Protein AF-A0A497HJF5-F1 (afdb_monomer_lite)

pLDDT: mean 85.72, std 13.43, range [42.19, 98.0]

Structure (mmCIF, N/CA/C/O backbone):
data_AF-A0A497HJF5-F1
#
_entry.id   AF-A0A497HJF5-F1
#
loop_
_atom_site.group_PDB
_atom_site.id
_atom_site.type_symbol
_atom_site.label_atom_id
_atom_site.label_alt_id
_atom_site.label_comp_id
_atom_site.label_asym_id
_atom_site.label_entity_id
_atom_site.label_seq_id
_atom_site.pdbx_PDB_ins_code
_atom_site.Cartn_x
_atom_site.Cartn_y
_atom_site.Cartn_z
_atom_site.occupancy
_atom_site.B_iso_or_equiv
_atom_site.auth_seq_id
_atom_site.auth_comp_id
_atom_site.auth_asym_id
_atom_site.auth_atom_id
_atom_site.pdbx_PDB_model_num
ATOM 1 N N . MET A 1 1 ? -31.571 12.395 23.028 1.00 60.66 1 MET A N 1
ATOM 2 C CA . MET A 1 1 ? -30.530 11.344 23.125 1.00 60.66 1 MET A CA 1
ATOM 3 C C . MET A 1 1 ? -30.651 10.739 24.516 1.00 60.66 1 MET A C 1
ATOM 5 O O . MET A 1 1 ? -30.840 11.517 25.437 1.00 60.66 1 MET A O 1
ATOM 9 N N . SER A 1 2 ? -30.670 9.413 24.689 1.00 80.31 2 SER A N 1
ATOM 10 C CA . SER A 1 2 ? -30.860 8.837 26.033 1.00 80.31 2 SER A CA 1
ATOM 11 C C . SER A 1 2 ? -29.593 8.999 26.882 1.00 80.31 2 SER A C 1
ATOM 13 O O . SER A 1 2 ? -28.488 8.882 26.352 1.00 80.31 2 SER A O 1
ATOM 15 N N . GLU A 1 3 ? -29.733 9.201 28.196 1.00 83.44 3 GLU A N 1
ATOM 16 C CA . GLU A 1 3 ? -28.605 9.221 29.156 1.00 83.44 3 GLU A CA 1
ATOM 17 C C . GLU A 1 3 ? -27.701 7.988 29.018 1.00 83.44 3 GLU A C 1
ATOM 19 O O . GLU A 1 3 ? -26.475 8.063 29.112 1.00 83.44 3 GLU A O 1
ATOM 24 N N . ARG A 1 4 ? -28.311 6.835 28.718 1.00 86.06 4 ARG A N 1
ATOM 25 C CA . ARG A 1 4 ? -27.606 5.583 28.434 1.00 86.06 4 ARG A CA 1
ATOM 26 C C . ARG A 1 4 ? -26.661 5.709 27.236 1.00 86.06 4 ARG A C 1
ATOM 28 O O . ARG A 1 4 ? -25.542 5.201 27.295 1.00 86.06 4 ARG A O 1
ATOM 35 N N . ASN A 1 5 ? -27.096 6.373 26.166 1.00 88.75 5 ASN A N 1
ATOM 36 C CA . ASN A 1 5 ? -26.275 6.579 24.974 1.00 88.75 5 ASN A CA 1
ATOM 37 C C . ASN A 1 5 ? -25.147 7.577 25.251 1.00 88.75 5 ASN A C 1
ATOM 39 O O . ASN A 1 5 ? -24.021 7.344 24.826 1.00 88.75 5 ASN A O 1
ATOM 43 N N . GLU A 1 6 ? -25.410 8.635 26.017 1.00 91.88 6 GLU A N 1
ATOM 44 C CA . GLU A 1 6 ? -24.394 9.635 26.355 1.00 91.88 6 GLU A CA 1
ATOM 45 C C . GLU A 1 6 ? -23.277 9.051 27.234 1.00 91.88 6 GLU A C 1
ATOM 47 O O . GLU A 1 6 ? -22.090 9.251 26.965 1.00 91.88 6 GLU A O 1
ATOM 52 N N . LYS A 1 7 ? -23.642 8.235 28.232 1.00 92.94 7 LYS A N 1
ATOM 53 C CA . LYS A 1 7 ? -22.674 7.486 29.043 1.00 92.94 7 LYS A CA 1
ATOM 54 C C . LYS A 1 7 ? -21.838 6.543 28.179 1.00 92.94 7 LYS A C 1
ATOM 56 O O . LYS A 1 7 ? -20.623 6.459 28.357 1.00 92.94 7 LYS A O 1
ATOM 61 N N . LYS A 1 8 ? -22.469 5.869 27.211 1.00 92.81 8 LYS A N 1
ATOM 62 C CA . LYS A 1 8 ? -21.759 4.939 26.332 1.00 92.81 8 LYS A CA 1
ATOM 63 C C . LYS A 1 8 ? -20.788 5.641 25.385 1.00 92.81 8 LYS A C 1
ATOM 65 O O . LYS A 1 8 ? -19.695 5.129 25.166 1.00 92.81 8 LYS A O 1
ATOM 70 N N . ILE A 1 9 ? -21.158 6.811 24.869 1.00 92.69 9 ILE A N 1
ATOM 71 C CA . ILE A 1 9 ? -20.283 7.646 24.037 1.00 92.69 9 ILE A CA 1
ATOM 72 C C . ILE A 1 9 ? -19.042 8.070 24.830 1.00 92.69 9 ILE A C 1
ATOM 74 O O . ILE A 1 9 ? -17.931 7.887 24.342 1.00 92.69 9 ILE A O 1
ATOM 78 N N . LYS A 1 10 ? -19.208 8.545 26.072 1.00 93.38 10 LYS A N 1
ATOM 79 C CA . LYS A 1 10 ? -18.078 8.935 26.938 1.00 93.38 10 LYS A CA 1
ATOM 80 C C . LYS A 1 10 ? -17.128 7.764 27.216 1.00 93.38 10 LYS A C 1
ATOM 82 O O . LYS A 1 10 ? -15.915 7.930 27.137 1.00 93.38 10 LYS A O 1
ATOM 87 N N . GLU A 1 11 ? -17.662 6.567 27.473 1.00 95.38 11 GLU A N 1
ATOM 88 C CA . GLU A 1 11 ? -16.843 5.352 27.614 1.00 95.38 11 GLU A CA 1
ATOM 89 C C . GLU A 1 11 ? -16.061 5.013 26.337 1.00 95.38 11 GLU A C 1
ATOM 91 O O . GLU A 1 11 ? -14.906 4.598 26.417 1.00 95.38 11 GLU A O 1
ATOM 96 N N . LEU A 1 12 ? -16.685 5.149 25.163 1.00 95.19 12 LEU A N 1
ATOM 97 C CA . LEU A 1 12 ? -16.045 4.842 23.883 1.00 95.19 12 LEU A CA 1
ATOM 98 C C . LEU A 1 12 ? -14.958 5.857 23.521 1.00 95.19 12 LEU A C 1
ATOM 100 O O . LEU A 1 12 ? -13.907 5.438 23.047 1.00 95.19 12 LEU A O 1
ATOM 104 N N . ILE A 1 13 ? -15.176 7.149 23.787 1.00 92.88 13 ILE A N 1
ATOM 105 C CA . ILE A 1 13 ? -14.162 8.198 23.594 1.00 92.88 13 ILE A CA 1
ATOM 106 C C . ILE A 1 13 ? -12.928 7.886 24.436 1.00 92.88 13 ILE A C 1
ATOM 108 O O . ILE A 1 13 ? -11.829 7.817 23.898 1.00 92.88 13 ILE A O 1
ATOM 112 N N . LYS A 1 14 ? -13.116 7.579 25.723 1.00 93.19 14 LYS A N 1
ATOM 113 C CA . LYS A 1 14 ? -11.999 7.239 26.608 1.00 93.19 14 LYS A CA 1
ATOM 114 C C . LYS A 1 14 ? -11.212 6.019 26.110 1.00 93.19 14 LYS A C 1
ATOM 116 O O . LYS A 1 14 ? -9.987 6.036 26.087 1.00 93.19 14 LYS A O 1
ATOM 121 N N . LYS A 1 15 ? -11.910 4.969 25.662 1.00 92.62 15 LYS A N 1
ATOM 122 C CA . LYS A 1 15 ? -11.259 3.786 25.072 1.00 92.62 15 LYS A CA 1
ATOM 123 C C . LYS A 1 15 ? -10.486 4.118 23.797 1.00 92.62 15 LYS A C 1
ATOM 125 O O . LYS A 1 15 ? -9.449 3.510 23.546 1.00 92.62 15 LYS A O 1
ATOM 130 N N . LEU A 1 16 ? -10.999 5.039 22.983 1.00 91.94 16 LEU A N 1
ATOM 131 C CA . LEU A 1 16 ? -10.327 5.482 21.767 1.00 91.94 16 LEU A CA 1
ATOM 132 C C . LEU A 1 16 ? -9.043 6.251 22.102 1.00 91.94 16 LEU A C 1
ATOM 134 O O . LEU A 1 16 ? -8.002 5.944 21.534 1.00 91.94 16 LEU A O 1
ATOM 138 N N . GLU A 1 17 ? -9.093 7.164 23.074 1.00 90.19 17 GLU A N 1
ATOM 139 C CA . GLU A 1 17 ? -7.923 7.912 23.557 1.00 90.19 17 GLU A CA 1
ATOM 140 C C . GLU A 1 17 ? -6.832 6.977 24.111 1.00 90.19 17 GLU A C 1
ATOM 142 O O . GLU A 1 17 ? -5.650 7.130 23.794 1.00 90.19 17 GLU A O 1
ATOM 147 N N . GLU A 1 18 ? -7.220 5.962 24.890 1.00 90.62 18 GLU A N 1
ATOM 148 C CA . GLU A 1 18 ? -6.301 4.938 25.409 1.00 90.62 18 GLU A CA 1
ATOM 149 C C . GLU A 1 18 ? -5.641 4.132 24.274 1.00 90.62 18 GLU A C 1
ATOM 151 O O . GLU A 1 18 ? -4.426 3.906 24.287 1.00 90.62 18 GLU A O 1
ATOM 156 N N . LEU A 1 19 ? -6.418 3.738 23.258 1.00 89.56 19 LEU A N 1
ATOM 157 C CA . LEU A 1 19 ? -5.907 3.035 22.078 1.00 89.56 19 LEU A CA 1
ATOM 158 C C . LEU A 1 19 ? -4.948 3.904 21.260 1.00 89.56 19 LEU A C 1
ATOM 160 O O . LEU A 1 19 ? -3.889 3.425 20.853 1.00 89.56 19 LEU A O 1
ATOM 164 N N . GLU A 1 20 ? -5.279 5.175 21.038 1.00 82.31 20 GLU A N 1
ATOM 165 C CA . GLU A 1 20 ? -4.409 6.115 20.327 1.00 82.31 20 GLU A CA 1
ATOM 166 C C . GLU A 1 20 ? -3.069 6.301 21.046 1.00 82.31 20 GLU A C 1
ATOM 168 O O . GLU A 1 20 ? -2.014 6.283 20.403 1.00 82.31 20 GLU A O 1
ATOM 173 N N . GLY A 1 21 ? -3.092 6.417 22.377 1.00 82.06 21 GLY A N 1
ATOM 174 C CA . GLY A 1 21 ? -1.885 6.459 23.201 1.00 82.06 21 GLY A CA 1
ATOM 175 C C . GLY A 1 21 ? -1.030 5.199 23.040 1.00 82.06 21 GLY A C 1
ATOM 176 O O . GLY A 1 21 ? 0.173 5.296 22.783 1.00 82.06 21 GLY A O 1
ATOM 177 N N . GLY A 1 22 ? -1.653 4.019 23.102 1.00 83.06 22 GLY A N 1
ATOM 178 C CA . GLY A 1 22 ? -0.973 2.738 22.893 1.00 83.06 22 GLY A CA 1
ATOM 179 C C . GLY A 1 22 ? -0.330 2.623 21.508 1.00 83.06 22 GLY A C 1
ATOM 180 O O . GLY A 1 22 ? 0.836 2.246 21.391 1.00 83.06 22 GLY A O 1
ATOM 181 N N . VAL A 1 23 ? -1.043 3.026 20.452 1.00 82.75 23 VAL A N 1
ATOM 182 C CA . VAL A 1 23 ? -0.515 3.028 19.078 1.00 82.75 23 VAL A CA 1
ATOM 183 C C . VAL A 1 23 ? 0.687 3.964 18.941 1.00 82.75 23 VAL A C 1
ATOM 185 O O . VAL A 1 23 ? 1.660 3.606 18.275 1.00 82.75 23 VAL A O 1
ATOM 188 N N . ARG A 1 24 ? 0.667 5.143 19.580 1.00 73.69 24 ARG A N 1
ATOM 189 C CA . ARG A 1 24 ? 1.811 6.073 19.568 1.00 73.69 24 ARG A CA 1
ATOM 190 C C . ARG A 1 24 ? 3.048 5.471 20.226 1.00 73.69 24 ARG A C 1
ATOM 192 O O . ARG A 1 24 ? 4.135 5.597 19.670 1.00 73.69 24 ARG A O 1
ATOM 199 N N . LEU A 1 25 ? 2.886 4.796 21.363 1.00 77.06 25 LEU A N 1
ATOM 200 C CA . LEU A 1 25 ? 3.990 4.130 22.059 1.00 77.06 25 LEU A CA 1
ATOM 201 C C . LEU A 1 25 ? 4.600 3.012 21.211 1.00 77.06 25 LEU A C 1
ATOM 203 O O . LEU A 1 25 ? 5.815 2.970 21.037 1.00 77.06 25 LEU A O 1
ATOM 207 N N . VAL A 1 26 ? 3.758 2.160 20.620 1.00 79.81 26 VAL A N 1
ATOM 208 C CA . VAL A 1 26 ? 4.214 1.083 19.729 1.00 79.81 26 VAL A CA 1
ATOM 209 C C . VAL A 1 26 ? 4.947 1.653 18.516 1.00 79.81 26 VAL A C 1
ATOM 211 O O . VAL A 1 26 ? 6.000 1.143 18.149 1.00 79.81 26 VAL A O 1
ATOM 214 N N . ARG A 1 27 ? 4.442 2.739 17.916 1.00 71.62 27 ARG A N 1
ATOM 215 C CA . ARG A 1 27 ? 5.138 3.428 16.819 1.00 71.62 27 ARG A CA 1
ATOM 216 C C . ARG A 1 27 ? 6.499 3.959 17.246 1.00 71.62 27 ARG A C 1
ATOM 218 O O . ARG A 1 27 ? 7.457 3.747 16.519 1.00 71.62 27 ARG A O 1
ATOM 225 N N . ALA A 1 28 ? 6.592 4.617 18.400 1.00 66.12 28 ALA A N 1
ATOM 226 C CA . ALA A 1 28 ? 7.858 5.144 18.900 1.00 66.12 28 ALA A CA 1
ATOM 227 C C . ALA A 1 28 ? 8.886 4.025 19.123 1.00 66.12 28 ALA A C 1
ATOM 229 O O . ALA A 1 28 ? 10.051 4.179 18.767 1.00 66.12 28 ALA A O 1
ATOM 230 N N . GLU A 1 29 ? 8.449 2.888 19.661 1.00 74.31 29 GLU A N 1
ATOM 231 C CA . GLU A 1 29 ? 9.322 1.737 19.879 1.00 74.31 29 GLU A CA 1
ATOM 232 C C . GLU A 1 29 ? 9.748 1.083 18.558 1.00 74.31 29 GLU A C 1
ATOM 234 O O . GLU A 1 29 ? 10.931 0.817 18.353 1.00 74.31 29 GLU A O 1
ATOM 239 N N . LEU A 1 30 ? 8.820 0.929 17.609 1.00 68.81 30 LEU A N 1
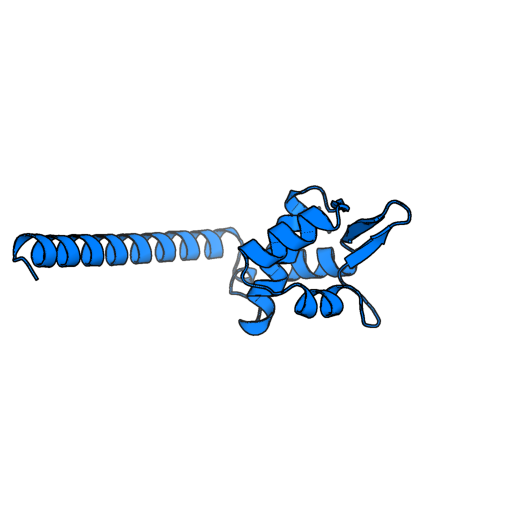ATOM 240 C CA . LEU A 1 30 ? 9.139 0.486 16.250 1.00 68.81 30 LEU A CA 1
ATOM 241 C C . LEU A 1 30 ? 10.135 1.431 15.569 1.00 68.81 30 LEU A C 1
ATOM 243 O O . LEU A 1 30 ? 11.093 0.960 14.969 1.00 68.81 30 LEU A O 1
ATOM 247 N N . SER A 1 31 ? 9.968 2.749 15.692 1.00 59.22 31 SER A N 1
ATOM 248 C CA . SER A 1 31 ? 10.898 3.731 15.122 1.00 59.22 31 SER A CA 1
ATOM 249 C C . SER A 1 31 ? 12.302 3.633 15.719 1.00 59.22 31 SER A C 1
ATOM 251 O O . SER A 1 31 ? 13.275 3.799 14.989 1.00 59.22 31 SER A O 1
ATOM 253 N N . LYS A 1 32 ? 12.433 3.329 17.016 1.00 67.50 32 LYS A N 1
ATOM 254 C CA . LYS A 1 32 ? 13.743 3.076 17.636 1.00 67.50 32 LYS A CA 1
ATOM 255 C C . LYS A 1 32 ? 14.380 1.794 17.106 1.00 67.50 32 LYS A C 1
ATOM 257 O O . LYS A 1 32 ? 15.564 1.797 16.790 1.00 67.50 32 LYS A O 1
ATOM 262 N N . LEU A 1 33 ? 13.599 0.716 16.993 1.00 67.19 33 LEU A N 1
ATOM 263 C CA . LEU A 1 33 ? 14.083 -0.591 16.533 1.00 67.19 33 LEU A CA 1
ATOM 264 C C . LEU A 1 33 ? 14.468 -0.593 15.050 1.00 67.19 33 LEU A C 1
ATOM 266 O O . LEU A 1 33 ? 15.432 -1.244 14.665 1.00 67.19 33 LEU A O 1
ATOM 270 N N . ILE A 1 34 ? 13.732 0.151 14.227 1.00 64.38 34 ILE A N 1
ATOM 271 C CA . ILE A 1 34 ? 13.979 0.286 12.784 1.00 64.38 34 ILE A CA 1
ATOM 272 C C . ILE A 1 34 ? 15.107 1.310 12.510 1.00 64.38 34 ILE A C 1
ATOM 274 O O . ILE A 1 34 ? 15.591 1.426 11.384 1.00 64.38 34 ILE A O 1
ATOM 278 N N . GLY A 1 35 ? 15.578 2.025 13.541 1.00 48.59 35 GLY A N 1
ATOM 279 C CA . GLY A 1 35 ? 16.466 3.177 13.406 1.00 4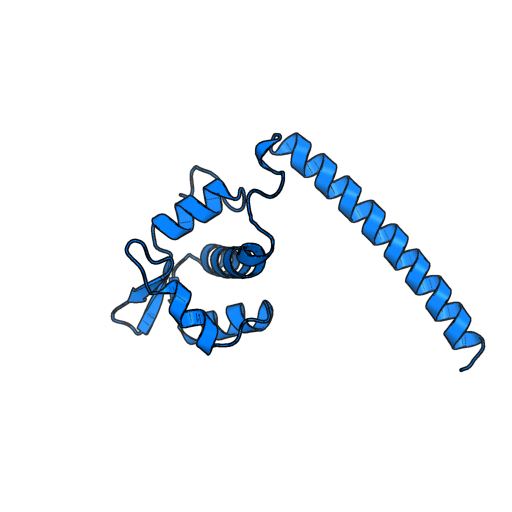8.59 35 GLY A CA 1
ATOM 280 C C . GLY A 1 35 ? 15.718 4.389 12.838 1.00 48.59 35 GLY A C 1
ATOM 281 O O . GLY A 1 35 ? 14.738 4.258 12.107 1.00 48.59 35 GLY A O 1
ATOM 282 N N . GLU A 1 36 ? 16.184 5.601 13.147 1.00 46.88 36 GLU A N 1
ATOM 283 C CA . GLU A 1 36 ? 15.535 6.894 12.836 1.00 46.88 36 GLU A CA 1
ATOM 284 C C . GLU A 1 36 ? 15.208 7.166 11.343 1.00 46.88 36 GLU A C 1
ATOM 286 O O . GLU A 1 36 ? 14.640 8.205 11.015 1.00 46.88 36 GLU A O 1
ATOM 291 N N . LYS A 1 37 ? 15.457 6.225 10.421 1.00 47.34 37 LYS A N 1
ATOM 292 C CA . LYS A 1 37 ? 14.899 6.229 9.055 1.00 47.34 37 LYS A CA 1
ATOM 293 C C . LYS A 1 37 ? 13.374 6.010 9.007 1.00 47.34 37 LYS A C 1
ATOM 295 O O . LYS A 1 37 ? 12.769 6.249 7.967 1.00 47.34 37 LYS A O 1
ATOM 300 N N . GLY A 1 38 ? 12.750 5.569 10.104 1.00 42.19 38 GLY A N 1
ATOM 301 C CA . GLY A 1 38 ? 11.309 5.287 10.191 1.00 42.19 38 GLY A CA 1
ATOM 302 C C . GLY A 1 38 ? 10.388 6.503 10.396 1.00 42.19 38 GLY A C 1
ATOM 303 O O . GLY A 1 38 ? 9.169 6.332 10.451 1.00 42.19 38 GLY A O 1
ATOM 304 N N . ALA A 1 39 ? 10.923 7.723 10.527 1.00 45.75 39 ALA A N 1
ATOM 305 C CA . ALA A 1 39 ? 10.113 8.940 10.493 1.00 45.75 39 ALA A CA 1
ATOM 306 C C . ALA A 1 39 ? 9.643 9.173 9.049 1.00 45.75 39 ALA A C 1
ATOM 308 O O . ALA A 1 39 ? 10.470 9.418 8.178 1.00 45.75 39 ALA A O 1
ATOM 309 N N . SER A 1 40 ? 8.334 9.032 8.803 1.00 51.91 40 SER A N 1
ATOM 310 C CA . SER A 1 40 ? 7.683 9.044 7.482 1.00 51.91 40 SER A CA 1
ATOM 311 C C . SER A 1 40 ? 8.396 9.910 6.433 1.00 51.91 40 SER A C 1
ATOM 313 O O . SER A 1 40 ? 8.147 11.107 6.319 1.00 51.91 40 SER A O 1
ATOM 315 N N . LEU A 1 41 ? 9.246 9.281 5.612 1.00 56.06 41 LEU A N 1
ATOM 316 C CA . LEU A 1 41 ? 9.775 9.879 4.378 1.00 56.06 41 LEU A CA 1
ATOM 317 C C . LEU A 1 41 ? 8.681 10.029 3.311 1.00 56.06 41 LEU A C 1
ATOM 319 O O . LEU A 1 41 ? 8.920 10.605 2.249 1.00 56.06 41 LEU A O 1
ATOM 323 N N . ILE A 1 42 ? 7.501 9.468 3.573 1.00 67.25 42 ILE A N 1
ATOM 324 C CA . ILE A 1 42 ? 6.334 9.575 2.717 1.00 67.25 42 ILE A CA 1
ATOM 325 C C . ILE A 1 42 ? 5.639 10.891 3.059 1.00 67.25 42 ILE A C 1
ATOM 327 O O . ILE A 1 42 ? 5.217 11.104 4.200 1.00 67.25 42 ILE A O 1
ATOM 331 N N . ARG A 1 43 ? 5.523 11.781 2.070 1.00 70.88 43 ARG A N 1
ATOM 332 C CA . ARG A 1 43 ? 4.675 12.971 2.198 1.00 70.88 43 ARG A CA 1
ATOM 333 C C . ARG A 1 43 ? 3.217 12.520 2.343 1.00 70.88 43 ARG A C 1
ATOM 335 O O . ARG A 1 43 ? 2.836 11.502 1.773 1.00 70.88 43 ARG A O 1
ATOM 342 N N . GLU A 1 44 ? 2.385 13.256 3.077 1.00 67.38 44 GLU A N 1
ATOM 343 C CA . GLU A 1 44 ? 0.983 12.852 3.303 1.00 67.38 44 GLU A CA 1
ATOM 344 C C . GLU A 1 44 ? 0.209 12.596 1.996 1.00 67.38 44 GLU A C 1
ATOM 346 O O . GLU A 1 44 ? -0.576 11.651 1.916 1.00 67.38 44 GLU A O 1
ATOM 351 N N . ASP A 1 45 ? 0.493 13.367 0.942 1.00 69.31 45 ASP A N 1
ATOM 352 C CA . ASP A 1 45 ? -0.089 13.196 -0.395 1.00 69.31 45 ASP A CA 1
ATOM 353 C C . ASP A 1 45 ? 0.409 11.938 -1.133 1.00 69.31 45 ASP A C 1
ATOM 355 O O . ASP A 1 45 ? -0.237 11.463 -2.067 1.00 69.31 45 ASP A O 1
ATOM 359 N N . GLU A 1 46 ? 1.520 11.345 -0.696 1.00 79.56 46 GLU A N 1
ATOM 360 C CA . GLU A 1 46 ? 2.075 10.096 -1.226 1.00 79.56 46 GLU A CA 1
ATOM 361 C C . GLU A 1 46 ? 1.675 8.863 -0.400 1.00 79.56 46 GLU A C 1
ATOM 363 O O . GLU A 1 46 ? 1.806 7.734 -0.884 1.00 79.56 46 GLU A O 1
ATOM 368 N N . GLN A 1 47 ? 1.130 9.046 0.809 1.00 85.69 47 GLN A N 1
ATOM 369 C CA . GLN A 1 47 ? 0.816 7.954 1.738 1.00 85.69 47 GLN A CA 1
ATOM 370 C C . GLN A 1 47 ? -0.189 6.960 1.154 1.00 85.69 47 GLN A C 1
ATOM 372 O O . GLN A 1 47 ? 0.004 5.745 1.238 1.00 85.69 47 GLN A O 1
ATOM 377 N N . GLN A 1 48 ? -1.245 7.465 0.513 1.00 89.19 48 GLN A N 1
ATOM 378 C CA . GLN A 1 48 ? -2.250 6.623 -0.137 1.00 89.19 48 GLN A CA 1
ATOM 379 C C . GLN A 1 48 ? -1.618 5.752 -1.234 1.00 89.19 48 GLN A C 1
ATOM 381 O O . GLN A 1 48 ? -1.896 4.556 -1.335 1.00 89.19 48 GLN A O 1
ATOM 386 N N . ARG A 1 49 ? -0.720 6.340 -2.035 1.00 92.00 49 ARG A N 1
ATOM 387 C CA . ARG A 1 49 ? -0.016 5.657 -3.126 1.00 92.00 49 ARG A CA 1
ATOM 388 C C . ARG A 1 49 ? 0.935 4.590 -2.591 1.00 92.00 49 ARG A C 1
ATOM 390 O O . ARG A 1 49 ? 0.950 3.477 -3.113 1.00 92.00 49 ARG A O 1
ATOM 397 N N . ALA A 1 50 ? 1.688 4.915 -1.544 1.00 92.31 50 ALA A N 1
ATOM 398 C CA . ALA A 1 50 ? 2.610 3.997 -0.889 1.00 92.31 50 ALA A CA 1
ATOM 399 C C . ALA A 1 50 ? 1.881 2.774 -0.310 1.00 92.31 50 ALA A C 1
ATOM 401 O O . ALA A 1 50 ? 2.296 1.641 -0.553 1.00 92.31 50 ALA A O 1
ATOM 402 N N . ASN A 1 51 ? 0.739 2.984 0.353 1.00 93.38 51 ASN A N 1
ATOM 403 C CA . ASN A 1 51 ? -0.077 1.902 0.909 1.00 93.38 51 ASN A CA 1
ATOM 404 C C . ASN A 1 51 ? -0.624 0.957 -0.175 1.00 93.38 51 ASN A C 1
ATOM 406 O O . ASN A 1 51 ? -0.630 -0.261 0.014 1.00 93.38 51 ASN A O 1
ATOM 410 N N . ILE A 1 52 ? -1.049 1.503 -1.321 1.00 95.81 52 ILE A N 1
ATOM 411 C CA . ILE A 1 52 ? -1.486 0.702 -2.473 1.00 95.81 52 ILE A CA 1
ATOM 412 C C . ILE A 1 52 ? -0.327 -0.157 -2.986 1.00 95.81 52 ILE A C 1
ATOM 414 O O . ILE A 1 52 ? -0.484 -1.367 -3.113 1.00 95.81 52 ILE A O 1
ATOM 418 N N . LEU A 1 53 ? 0.843 0.440 -3.242 1.00 96.62 53 LEU A N 1
ATOM 419 C CA . LEU A 1 53 ? 2.017 -0.291 -3.736 1.00 96.62 53 LEU A CA 1
ATOM 420 C C . LEU A 1 53 ? 2.465 -1.387 -2.759 1.00 96.62 53 LEU A C 1
ATOM 422 O O . LEU A 1 53 ? 2.809 -2.486 -3.189 1.00 96.62 53 LEU A O 1
ATOM 426 N N . PHE A 1 54 ? 2.401 -1.119 -1.455 1.00 95.56 54 PHE A N 1
ATOM 427 C CA . PHE A 1 54 ? 2.745 -2.094 -0.424 1.00 95.56 54 PHE A CA 1
ATOM 428 C C . PHE A 1 54 ? 1.772 -3.281 -0.380 1.00 95.56 54 PHE A C 1
ATOM 430 O O . PHE A 1 54 ? 2.198 -4.428 -0.254 1.00 95.56 54 PHE A O 1
ATOM 437 N N . ASP A 1 55 ? 0.466 -3.042 -0.532 1.00 96.38 55 ASP A N 1
ATOM 438 C CA . ASP A 1 55 ? -0.517 -4.127 -0.624 1.00 96.38 55 ASP A CA 1
ATOM 439 C C . ASP A 1 55 ? -0.308 -4.985 -1.890 1.00 96.38 55 ASP A C 1
ATOM 441 O O . ASP A 1 55 ? -0.474 -6.202 -1.822 1.00 96.38 55 ASP A O 1
ATOM 445 N N . ILE A 1 56 ? 0.126 -4.39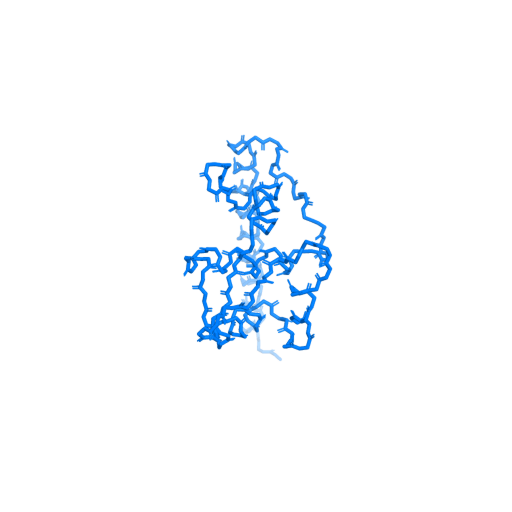1 -3.010 1.00 97.50 56 ILE A N 1
ATOM 446 C CA . ILE A 1 56 ? 0.503 -5.136 -4.227 1.00 97.50 56 ILE A CA 1
ATOM 447 C C . ILE A 1 56 ? 1.764 -5.977 -3.982 1.00 97.50 56 ILE A C 1
ATOM 449 O O . ILE A 1 56 ? 1.816 -7.137 -4.389 1.00 97.50 56 ILE A O 1
ATOM 453 N N . TRP A 1 57 ? 2.768 -5.424 -3.295 1.00 96.75 57 TRP A N 1
ATOM 454 C CA . TRP A 1 57 ? 3.991 -6.155 -2.955 1.00 96.75 57 TRP A CA 1
ATOM 455 C C . TRP A 1 57 ? 3.681 -7.384 -2.092 1.00 96.75 57 TRP A C 1
ATOM 457 O O . TRP A 1 57 ? 4.076 -8.493 -2.449 1.00 96.75 57 TRP A O 1
ATOM 467 N N . LYS A 1 58 ? 2.866 -7.222 -1.037 1.00 93.12 58 LYS A N 1
ATOM 468 C CA . LYS A 1 58 ? 2.407 -8.334 -0.180 1.00 93.12 58 LYS A CA 1
ATOM 469 C C . LYS A 1 58 ? 1.626 -9.406 -0.942 1.00 93.12 58 LYS A C 1
ATOM 471 O O . LYS A 1 58 ? 1.627 -10.559 -0.527 1.00 93.12 58 LYS A O 1
ATOM 476 N N . ALA A 1 59 ? 0.962 -9.038 -2.036 1.00 95.75 59 ALA A N 1
ATOM 477 C CA . ALA A 1 59 ? 0.245 -9.966 -2.906 1.00 95.75 59 ALA A CA 1
ATOM 478 C C . ALA A 1 59 ? 1.161 -10.705 -3.907 1.00 95.75 59 ALA A C 1
ATOM 480 O O . ALA A 1 59 ? 0.661 -11.402 -4.785 1.00 95.75 59 ALA A O 1
ATOM 481 N N . GLY A 1 60 ? 2.487 -10.565 -3.794 1.00 95.25 60 GLY A N 1
ATOM 482 C CA . GLY A 1 60 ? 3.457 -11.220 -4.674 1.00 95.25 60 GLY A CA 1
ATOM 483 C C . GLY A 1 60 ? 3.935 -10.348 -5.834 1.00 95.25 60 GLY A C 1
ATOM 484 O O . GLY A 1 60 ? 4.481 -10.866 -6.802 1.00 95.25 60 GLY A O 1
ATOM 485 N N . SER A 1 61 ? 3.738 -9.026 -5.761 1.00 96.38 61 SER A N 1
ATOM 486 C CA . SER A 1 61 ? 4.179 -8.025 -6.751 1.00 96.38 61 SER A CA 1
ATOM 487 C C . SER A 1 61 ? 3.547 -8.111 -8.143 1.00 96.38 61 SER A C 1
ATOM 489 O O . SER A 1 61 ? 3.724 -7.186 -8.937 1.00 96.38 61 SER A O 1
ATOM 491 N N . VAL A 1 62 ? 2.785 -9.164 -8.438 1.00 97.69 62 VAL A N 1
ATOM 492 C CA . VAL A 1 62 ? 2.042 -9.350 -9.685 1.00 97.69 62 VAL A CA 1
ATOM 493 C C . VAL A 1 62 ? 0.602 -9.697 -9.346 1.00 97.69 62 VAL A C 1
ATOM 495 O O . VAL A 1 62 ? 0.334 -10.699 -8.693 1.00 97.69 62 VAL A O 1
ATOM 498 N N . ILE A 1 63 ? -0.329 -8.875 -9.816 1.00 97.81 63 ILE A N 1
ATOM 499 C CA . ILE A 1 63 ? -1.755 -9.012 -9.526 1.00 97.81 63 ILE A CA 1
ATOM 500 C C . ILE A 1 63 ? -2.587 -8.819 -10.787 1.00 97.81 63 ILE A C 1
ATOM 502 O O . ILE A 1 63 ? -2.150 -8.238 -11.778 1.00 97.81 63 ILE A O 1
ATOM 506 N N . THR A 1 64 ? -3.829 -9.271 -10.760 1.00 97.25 64 THR A N 1
ATOM 507 C CA . THR A 1 64 ? -4.805 -8.948 -11.798 1.00 97.25 64 THR A CA 1
ATOM 508 C C . THR A 1 64 ? -5.242 -7.487 -11.709 1.00 97.25 64 THR A C 1
ATOM 510 O O . THR A 1 64 ? -5.223 -6.851 -10.652 1.00 97.25 64 THR A O 1
ATOM 513 N N . GLN A 1 65 ? -5.747 -6.950 -12.818 1.00 95.06 65 GLN A N 1
ATOM 514 C CA . GLN A 1 65 ? -6.305 -5.600 -12.824 1.00 95.06 65 GLN A CA 1
ATOM 515 C C . GLN A 1 65 ? -7.534 -5.452 -11.904 1.00 95.06 65 GLN A C 1
ATOM 517 O O . GLN A 1 65 ? -7.754 -4.394 -11.315 1.00 95.06 65 GLN A O 1
ATOM 522 N N . ARG A 1 66 ? -8.305 -6.529 -11.707 1.00 95.50 66 ARG A N 1
ATOM 523 C CA . ARG A 1 66 ? -9.426 -6.553 -10.755 1.00 95.50 66 ARG A CA 1
ATOM 524 C C . ARG A 1 66 ? -8.950 -6.422 -9.307 1.00 95.50 66 ARG A C 1
ATOM 526 O O . ARG A 1 66 ? -9.605 -5.748 -8.515 1.00 95.50 66 ARG A O 1
ATOM 533 N N . GLU A 1 67 ? -7.844 -7.066 -8.950 1.00 97.50 67 GLU A N 1
ATOM 534 C CA . GLU A 1 67 ? -7.239 -6.936 -7.620 1.00 97.50 67 GLU A CA 1
ATOM 535 C C . GLU A 1 67 ? -6.693 -5.531 -7.394 1.00 97.50 67 GLU A C 1
ATOM 537 O O . GLU A 1 67 ? -6.916 -4.972 -6.323 1.00 97.50 67 GLU A O 1
ATOM 542 N N . LEU A 1 68 ? -6.093 -4.917 -8.420 1.00 97.00 68 LEU A N 1
ATOM 543 C CA . LEU A 1 68 ? -5.630 -3.533 -8.338 1.00 97.00 68 LEU A CA 1
ATOM 544 C C . LEU A 1 68 ? -6.780 -2.586 -7.970 1.00 97.00 68 LEU A C 1
ATOM 546 O O . LEU A 1 68 ? -6.630 -1.766 -7.070 1.00 97.00 68 LEU A O 1
ATOM 550 N N . TYR A 1 69 ? -7.946 -2.734 -8.604 1.00 96.31 69 TYR A N 1
ATOM 551 C CA . TYR A 1 69 ? -9.128 -1.921 -8.289 1.00 96.31 69 TYR A CA 1
ATOM 552 C C . TYR A 1 69 ? -9.645 -2.144 -6.867 1.00 96.31 69 TYR A C 1
ATOM 554 O O . TYR A 1 69 ? -10.014 -1.188 -6.186 1.00 96.31 69 TYR A O 1
ATOM 562 N N . LYS A 1 70 ? -9.630 -3.391 -6.382 1.00 96.81 70 LYS A N 1
ATOM 563 C CA . LYS A 1 70 ? -10.005 -3.697 -4.993 1.00 96.81 70 LYS A CA 1
ATOM 564 C C . LYS A 1 70 ? -9.045 -3.048 -3.994 1.00 96.81 70 LYS A C 1
ATOM 566 O O . LYS A 1 70 ? -9.501 -2.451 -3.022 1.00 96.81 70 LYS A O 1
ATOM 571 N N . ILE A 1 71 ? -7.737 -3.140 -4.241 1.00 96.88 71 ILE A N 1
ATOM 572 C CA . ILE A 1 71 ? -6.710 -2.522 -3.392 1.00 96.88 71 ILE A CA 1
ATOM 573 C C . ILE A 1 71 ? -6.855 -0.997 -3.414 1.00 96.88 71 ILE A C 1
ATOM 575 O O . ILE A 1 71 ? -6.863 -0.371 -2.359 1.00 96.88 71 ILE A O 1
ATOM 579 N N . ALA A 1 72 ? -7.034 -0.393 -4.590 1.00 95.06 72 ALA A N 1
ATOM 580 C CA . ALA A 1 72 ? -7.225 1.049 -4.727 1.00 95.06 72 ALA A CA 1
ATOM 581 C C . ALA A 1 72 ? -8.441 1.544 -3.929 1.00 95.06 72 ALA A C 1
ATOM 583 O O . ALA A 1 72 ? -8.325 2.469 -3.124 1.00 95.06 72 ALA A O 1
ATOM 584 N N . SER A 1 73 ? -9.582 0.866 -4.083 1.00 94.94 73 SER A N 1
ATOM 585 C CA . SER A 1 73 ? -10.822 1.196 -3.378 1.00 94.94 73 SER A CA 1
ATOM 586 C C . SER A 1 73 ? -10.690 1.057 -1.859 1.00 94.94 73 S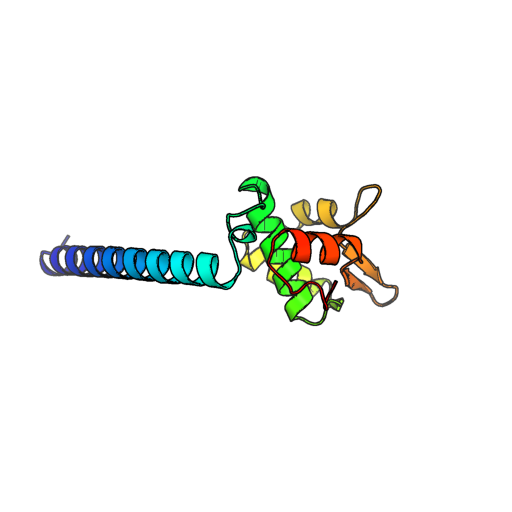ER A C 1
ATOM 588 O O . SER A 1 73 ? -11.162 1.931 -1.134 1.00 94.94 73 SER A O 1
ATOM 590 N N . LYS A 1 74 ? -9.986 0.025 -1.369 1.00 93.88 74 LYS A N 1
ATOM 591 C CA . LYS A 1 74 ? -9.681 -0.155 0.062 1.00 93.88 74 LYS A CA 1
ATOM 592 C C . LYS A 1 74 ? -8.961 1.060 0.663 1.00 93.88 74 LYS A C 1
ATOM 594 O O . LYS A 1 74 ? -9.186 1.376 1.826 1.00 93.88 74 LYS A O 1
ATOM 599 N N . HIS A 1 75 ? -8.124 1.739 -0.122 1.00 90.56 75 HIS A N 1
ATOM 600 C CA . HIS A 1 75 ? -7.388 2.937 0.298 1.00 90.56 75 HIS A CA 1
ATOM 601 C C . HIS A 1 75 ? -8.077 4.248 -0.110 1.00 90.56 75 HIS A C 1
ATOM 603 O O . HIS A 1 75 ? -7.473 5.311 0.004 1.00 90.56 75 HIS A O 1
ATOM 609 N N . GLY A 1 76 ? -9.328 4.205 -0.582 1.00 90.56 76 GLY A N 1
ATOM 610 C CA . GLY A 1 76 ? -10.106 5.394 -0.948 1.00 90.56 76 GLY A CA 1
ATOM 611 C C . GLY A 1 76 ? -9.703 6.043 -2.277 1.00 90.56 76 GLY A C 1
ATOM 612 O O . GLY A 1 76 ? -10.009 7.212 -2.499 1.00 90.56 76 GLY A O 1
ATOM 613 N N . MET A 1 77 ? -8.998 5.321 -3.154 1.00 92.31 77 MET A N 1
ATOM 614 C CA . MET A 1 77 ? -8.605 5.817 -4.474 1.00 92.31 77 MET A CA 1
ATOM 615 C C . MET A 1 77 ? -9.603 5.378 -5.551 1.00 92.31 77 MET A C 1
ATOM 617 O O . MET A 1 77 ? -9.913 4.195 -5.689 1.00 92.31 77 MET A O 1
ATOM 621 N N . ASP A 1 78 ? -10.063 6.341 -6.351 1.00 91.31 78 ASP A N 1
ATOM 622 C CA . ASP A 1 78 ? -10.896 6.100 -7.533 1.00 91.31 78 ASP A CA 1
ATOM 623 C C . ASP A 1 78 ? -10.071 5.528 -8.699 1.00 91.31 78 ASP A C 1
ATOM 625 O O . ASP A 1 78 ? -8.905 5.884 -8.894 1.00 91.31 78 ASP A O 1
ATOM 629 N N . ASN A 1 79 ? -10.694 4.688 -9.533 1.00 89.31 79 ASN A N 1
ATOM 630 C CA . ASN A 1 79 ? -10.029 4.037 -10.666 1.00 89.31 79 ASN A CA 1
ATOM 631 C C . ASN A 1 79 ? -9.396 5.029 -11.659 1.00 89.31 79 ASN A C 1
ATOM 633 O O . ASN A 1 79 ? -8.396 4.694 -12.294 1.00 89.31 79 ASN A O 1
ATOM 637 N N . ARG A 1 80 ? -9.928 6.253 -11.786 1.00 88.25 80 ARG A N 1
ATOM 638 C CA . ARG A 1 80 ? -9.343 7.309 -12.634 1.00 88.25 80 ARG A CA 1
ATOM 639 C C . ARG A 1 80 ? -7.974 7.768 -12.127 1.00 88.25 80 ARG A C 1
ATOM 641 O O . ARG A 1 80 ? -7.111 8.106 -12.932 1.00 88.25 80 ARG A O 1
ATOM 648 N N . GLY A 1 81 ? -7.751 7.717 -10.812 1.00 87.69 81 GLY A N 1
ATOM 649 C CA . GLY A 1 81 ? -6.473 8.053 -10.180 1.00 87.69 81 GLY A CA 1
ATOM 650 C C . GLY A 1 81 ? -5.361 7.038 -10.462 1.00 87.69 81 GLY A C 1
ATOM 651 O O . GLY A 1 81 ? -4.180 7.356 -10.324 1.00 87.69 81 GLY A O 1
ATOM 652 N N . LEU A 1 82 ? -5.707 5.833 -10.930 1.00 93.38 82 LEU A N 1
ATOM 653 C CA . LEU A 1 82 ? -4.733 4.766 -11.168 1.00 93.38 82 LEU A CA 1
ATOM 654 C C . LEU A 1 82 ? -3.852 4.989 -12.396 1.00 93.38 82 LEU A C 1
ATOM 656 O O . LEU A 1 82 ? -2.766 4.416 -12.465 1.00 93.38 82 LEU A O 1
ATOM 660 N N . GLY A 1 83 ? -4.263 5.839 -13.342 1.00 93.31 83 GLY A N 1
ATOM 661 C CA . GLY A 1 83 ? -3.443 6.161 -14.517 1.00 93.31 83 GLY A CA 1
ATOM 662 C C . GLY A 1 83 ? -2.040 6.641 -14.132 1.00 93.31 83 GLY A C 1
ATOM 663 O O . GLY A 1 83 ? -1.057 6.240 -14.752 1.00 93.31 83 GLY A O 1
ATOM 664 N N . GLY A 1 84 ? -1.934 7.385 -13.024 1.00 92.62 84 GLY A N 1
ATOM 665 C CA . GLY A 1 84 ? -0.677 7.894 -12.473 1.00 92.62 84 GLY A CA 1
ATOM 666 C C . GLY A 1 84 ? 0.349 6.822 -12.084 1.00 92.62 84 GLY A C 1
ATOM 667 O O . GLY A 1 84 ? 1.520 7.140 -11.894 1.00 92.62 84 GLY A O 1
ATOM 668 N N . PHE A 1 85 ? -0.044 5.553 -11.951 1.00 95.56 85 PHE A N 1
ATOM 669 C CA . PHE A 1 85 ? 0.878 4.454 -11.644 1.00 95.56 85 PHE A CA 1
ATOM 670 C C . PHE A 1 85 ? 1.632 3.944 -12.873 1.00 95.56 85 PHE A C 1
ATOM 672 O O . PHE A 1 85 ? 2.730 3.411 -12.724 1.00 95.56 85 PHE A O 1
ATOM 679 N N . PHE A 1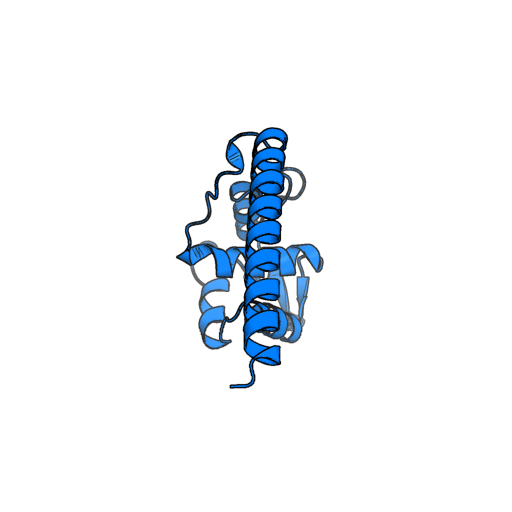 86 ? 1.066 4.136 -14.064 1.00 96.38 86 PHE A N 1
ATOM 680 C CA . PHE A 1 86 ? 1.545 3.554 -15.321 1.00 96.38 86 PHE A CA 1
ATOM 681 C C . PHE A 1 86 ? 2.272 4.556 -16.225 1.00 96.38 86 PHE A C 1
ATOM 683 O O . PHE A 1 86 ? 2.712 4.194 -17.312 1.00 96.38 86 PHE A O 1
ATOM 690 N N . VAL A 1 87 ? 2.374 5.817 -15.806 1.00 93.19 87 VAL A N 1
ATOM 691 C CA . VAL A 1 87 ? 2.913 6.918 -16.616 1.00 93.19 87 VAL A CA 1
ATOM 692 C C . VAL A 1 87 ? 4.219 7.470 -16.040 1.00 93.19 87 VAL A C 1
ATOM 694 O O . VAL A 1 87 ? 4.564 7.231 -14.883 1.00 93.19 87 VAL A O 1
ATOM 697 N N . GLY A 1 88 ? 4.938 8.241 -16.860 1.00 91.44 88 GLY A N 1
ATOM 698 C CA . GLY A 1 88 ? 6.226 8.851 -16.518 1.00 91.44 88 GLY A CA 1
ATOM 699 C C . GLY A 1 88 ? 7.432 8.026 -16.977 1.00 91.44 88 GLY A C 1
ATOM 700 O O . GLY A 1 88 ? 7.295 6.919 -17.486 1.00 91.44 88 GLY A O 1
ATOM 701 N N . LYS A 1 89 ? 8.643 8.577 -16.798 1.00 90.75 89 LYS A N 1
ATOM 702 C CA . LYS A 1 89 ? 9.900 7.920 -17.218 1.00 90.75 89 LYS A CA 1
ATOM 703 C C . LYS A 1 89 ? 10.217 6.649 -16.422 1.00 90.75 89 LYS A C 1
ATOM 705 O O . LYS A 1 89 ? 10.925 5.782 -16.918 1.00 90.75 89 LYS A O 1
ATOM 710 N N . LYS A 1 90 ? 9.732 6.565 -15.181 1.00 92.06 90 LYS A N 1
ATOM 711 C CA . LYS A 1 90 ? 9.888 5.406 -14.295 1.00 92.06 90 LYS A CA 1
ATOM 712 C C . LYS A 1 90 ? 8.536 5.095 -13.636 1.00 92.06 90 LYS A C 1
ATOM 714 O O . LYS A 1 90 ? 8.304 5.546 -12.511 1.00 92.06 90 LYS A O 1
ATOM 719 N N . PRO A 1 91 ? 7.615 4.419 -14.346 1.00 96.44 91 PRO A N 1
ATOM 720 C CA . PRO A 1 91 ? 6.296 4.104 -13.810 1.00 96.44 91 PRO A CA 1
ATOM 721 C C . PRO A 1 91 ? 6.419 3.151 -12.618 1.00 96.44 91 PRO A C 1
ATOM 723 O O . PRO A 1 91 ? 7.410 2.436 -12.482 1.00 96.44 91 PRO A O 1
ATOM 726 N N . SER A 1 92 ? 5.417 3.142 -11.741 1.00 96.94 92 SER A N 1
ATOM 727 C CA . SER A 1 92 ? 5.388 2.252 -10.570 1.00 96.94 92 SER A CA 1
ATOM 728 C C . SER A 1 92 ? 4.749 0.900 -10.876 1.00 96.94 92 SER A C 1
ATOM 730 O O . SER A 1 92 ? 5.044 -0.085 -10.209 1.00 96.94 92 SER A O 1
ATOM 732 N N . LEU A 1 93 ? 3.883 0.860 -11.887 1.00 97.69 93 LEU A N 1
ATOM 733 C CA . LEU A 1 93 ? 3.228 -0.345 -12.364 1.00 97.69 93 LEU A CA 1
ATOM 734 C C . LEU A 1 93 ? 3.400 -0.474 -13.876 1.00 97.69 93 LEU A C 1
ATOM 736 O O . LEU A 1 93 ? 3.388 0.520 -14.604 1.00 97.69 93 LEU A O 1
ATOM 740 N N . VAL A 1 94 ? 3.501 -1.711 -14.347 1.00 97.50 94 VAL A N 1
ATOM 741 C CA . VAL A 1 94 ? 3.479 -2.064 -15.771 1.00 97.50 94 VAL A CA 1
ATOM 742 C C . VAL A 1 94 ? 2.383 -3.083 -16.037 1.00 97.50 94 VAL A C 1
ATOM 744 O O . VAL A 1 94 ? 2.055 -3.895 -15.173 1.00 97.50 94 VAL A O 1
ATOM 747 N N . LYS A 1 95 ? 1.800 -3.032 -17.235 1.00 96.75 95 LYS A N 1
ATOM 748 C CA . LYS A 1 95 ? 0.848 -4.045 -17.697 1.00 96.75 95 LYS A CA 1
ATOM 749 C C . LYS A 1 95 ? 1.609 -5.206 -18.326 1.00 96.75 95 LYS A C 1
ATOM 751 O O . LYS A 1 95 ? 2.531 -4.981 -19.107 1.00 96.75 95 LYS A O 1
ATOM 756 N N . LEU A 1 96 ? 1.202 -6.422 -17.998 1.00 96.12 96 LEU A N 1
ATOM 757 C CA . LEU A 1 96 ? 1.711 -7.654 -18.588 1.00 96.12 96 LEU A CA 1
ATOM 758 C C . LEU A 1 96 ? 0.793 -8.117 -19.728 1.00 96.12 96 LEU A C 1
ATOM 760 O O . LEU A 1 96 ? -0.372 -7.719 -19.808 1.00 96.12 96 LEU A O 1
ATOM 764 N N . ALA A 1 97 ? 1.321 -8.965 -20.612 1.00 86.50 97 ALA A N 1
ATOM 765 C CA . ALA A 1 97 ? 0.610 -9.439 -21.804 1.00 86.50 97 ALA A CA 1
ATOM 766 C C . ALA A 1 97 ? -0.663 -10.250 -21.485 1.00 86.50 97 ALA A C 1
ATOM 768 O O . ALA A 1 97 ? -1.584 -10.289 -22.294 1.00 86.50 97 ALA A O 1
ATOM 769 N N . ASP A 1 98 ? -0.741 -10.858 -20.299 1.00 91.31 98 ASP A N 1
ATOM 770 C CA . ASP A 1 98 ? -1.876 -11.658 -19.821 1.00 91.31 98 ASP A CA 1
ATOM 771 C C . ASP A 1 98 ? -2.951 -10.829 -19.086 1.00 91.31 98 ASP A C 1
ATOM 773 O O . ASP A 1 98 ? -3.840 -11.384 -18.440 1.00 91.31 98 ASP A O 1
ATOM 777 N N . GLY A 1 99 ? -2.876 -9.495 -19.154 1.00 88.25 99 GLY A N 1
ATOM 778 C CA . GLY A 1 99 ? -3.821 -8.598 -18.481 1.00 88.25 99 GLY A CA 1
ATOM 779 C C . GLY A 1 99 ? -3.561 -8.420 -16.981 1.00 88.25 99 GLY A C 1
ATOM 780 O O . GLY A 1 99 ? -4.383 -7.818 -16.279 1.00 88.25 99 GLY A O 1
ATOM 781 N N . LYS A 1 100 ? -2.429 -8.918 -16.470 1.00 96.75 100 LYS A N 1
ATOM 782 C CA . LYS A 1 100 ? -1.955 -8.614 -15.117 1.00 96.75 100 LYS A CA 1
ATOM 783 C C . LYS A 1 100 ? -1.188 -7.297 -15.064 1.00 96.75 100 LYS A C 1
ATOM 785 O O . LYS A 1 100 ? -0.845 -6.682 -16.073 1.00 96.75 100 LYS A O 1
ATOM 790 N N . VAL A 1 101 ? -0.929 -6.865 -13.842 1.00 97.56 101 VAL A N 1
ATOM 791 C CA . VAL A 1 101 ? -0.169 -5.676 -13.496 1.00 97.56 101 VAL A CA 1
ATOM 792 C C . VAL A 1 101 ? 0.943 -6.081 -12.536 1.00 97.56 101 VAL A C 1
ATOM 794 O O . VAL A 1 101 ? 0.692 -6.818 -11.584 1.00 97.56 101 VAL A O 1
ATOM 797 N N . ALA A 1 102 ? 2.155 -5.589 -12.775 1.00 98.00 102 ALA A N 1
ATOM 798 C CA . ALA A 1 102 ? 3.317 -5.864 -11.938 1.00 98.00 102 ALA A CA 1
ATOM 799 C C . ALA A 1 102 ? 3.937 -4.580 -11.382 1.00 98.00 102 ALA A C 1
ATOM 801 O O . ALA A 1 102 ? 3.941 -3.547 -12.060 1.00 98.00 102 ALA A O 1
ATOM 802 N N . LEU A 1 103 ? 4.484 -4.660 -10.166 1.00 97.75 103 LEU A N 1
ATOM 803 C CA . LEU A 1 103 ? 5.381 -3.638 -9.630 1.00 97.75 103 LEU A CA 1
ATOM 804 C C . LEU A 1 103 ? 6.653 -3.568 -10.468 1.00 97.75 103 LEU A C 1
ATOM 806 O O . LEU A 1 103 ? 7.222 -4.588 -10.849 1.00 97.75 103 LEU A O 1
ATOM 810 N N . THR A 1 104 ? 7.110 -2.350 -10.726 1.00 97.38 104 THR A N 1
ATOM 811 C CA . THR A 1 104 ? 8.434 -2.123 -11.302 1.00 97.38 104 THR A CA 1
ATOM 812 C C . THR A 1 104 ? 9.501 -2.122 -10.216 1.00 97.38 104 THR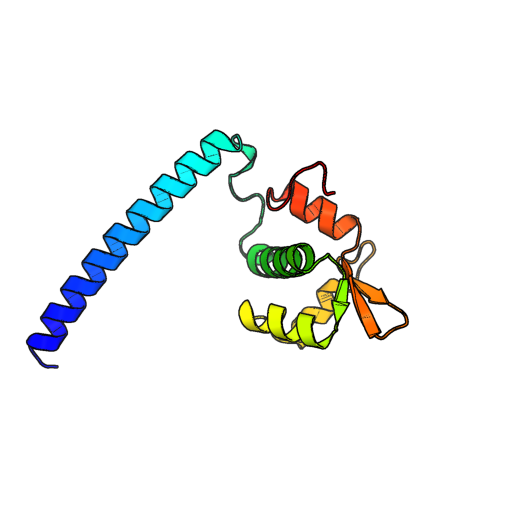 A C 1
ATOM 814 O O . THR A 1 104 ? 9.214 -1.831 -9.053 1.00 97.38 104 THR A O 1
ATOM 817 N N . GLU A 1 105 ? 10.756 -2.320 -10.613 1.00 94.56 105 GLU A N 1
ATOM 818 C CA . GLU A 1 105 ? 11.916 -2.136 -9.728 1.00 94.56 105 GLU A CA 1
ATOM 819 C C . GLU A 1 105 ? 11.905 -0.750 -9.076 1.00 94.56 105 GLU A C 1
ATOM 821 O O . GLU A 1 105 ? 12.119 -0.609 -7.876 1.00 94.56 105 GLU A O 1
ATOM 826 N N . LYS A 1 106 ? 11.497 0.291 -9.820 1.00 92.81 106 LYS A N 1
ATOM 827 C CA . LYS A 1 106 ? 11.404 1.633 -9.239 1.00 92.81 106 LYS A CA 1
ATOM 828 C C . LYS A 1 106 ? 10.384 1.721 -8.099 1.00 92.81 106 LYS A C 1
ATOM 830 O O . LYS A 1 106 ? 10.582 2.486 -7.154 1.00 92.81 106 LYS A O 1
ATOM 835 N N . ALA A 1 107 ? 9.270 0.999 -8.196 1.00 94.31 107 ALA A N 1
ATOM 836 C CA . ALA A 1 107 ? 8.283 0.973 -7.126 1.00 94.31 107 ALA A CA 1
ATOM 837 C C . ALA A 1 107 ? 8.828 0.278 -5.877 1.00 94.31 107 ALA A C 1
ATOM 839 O O . ALA A 1 107 ? 8.605 0.781 -4.779 1.00 94.31 107 ALA A O 1
ATOM 840 N N . LYS A 1 108 ? 9.571 -0.820 -6.043 1.00 94.06 108 LYS A N 1
ATOM 841 C CA . LYS A 1 108 ? 10.216 -1.528 -4.934 1.00 94.06 108 LYS A CA 1
ATOM 842 C C . LYS A 1 108 ? 11.296 -0.676 -4.267 1.00 94.06 108 LYS A C 1
ATOM 844 O O . LYS A 1 108 ? 11.238 -0.496 -3.056 1.00 94.06 108 LYS A O 1
ATOM 849 N N . GLU A 1 109 ? 12.161 -0.013 -5.041 1.00 91.38 109 GLU A N 1
ATOM 850 C CA . GLU A 1 109 ? 13.115 0.981 -4.519 1.00 91.38 109 GLU A CA 1
ATOM 851 C C . GLU A 1 109 ? 12.418 2.054 -3.670 1.00 91.38 109 GLU A C 1
ATOM 853 O O . GLU A 1 109 ? 12.919 2.461 -2.624 1.00 91.38 109 GLU A O 1
ATOM 858 N N . ASN A 1 110 ? 11.258 2.545 -4.123 1.00 89.44 110 ASN A N 1
ATOM 859 C CA . ASN A 1 110 ? 10.496 3.539 -3.372 1.00 89.44 110 ASN A CA 1
ATOM 860 C C . ASN A 1 110 ? 9.921 2.945 -2.079 1.00 89.44 110 ASN A C 1
ATOM 862 O O . ASN A 1 110 ? 9.993 3.602 -1.047 1.00 89.44 110 ASN A O 1
ATOM 866 N N . LEU A 1 111 ? 9.397 1.715 -2.109 1.00 88.69 111 LEU A N 1
ATOM 867 C CA . LEU A 1 111 ? 8.918 1.015 -0.913 1.00 88.69 111 LEU A CA 1
ATOM 868 C C . LEU A 1 111 ? 10.043 0.811 0.115 1.00 88.69 111 LEU A C 1
ATOM 870 O O . LEU A 1 111 ? 9.809 1.022 1.302 1.00 88.69 111 LEU A O 1
ATOM 874 N N . VAL A 1 112 ? 11.258 0.486 -0.333 1.00 86.62 112 VAL A N 1
ATOM 875 C CA . VAL A 1 112 ? 12.456 0.401 0.520 1.00 86.62 112 VAL A CA 1
ATOM 876 C C . VAL A 1 112 ? 12.821 1.766 1.086 1.00 86.62 112 VAL A C 1
ATOM 878 O O . VAL A 1 112 ? 12.974 1.920 2.295 1.00 86.62 112 VAL A O 1
ATOM 881 N N . LYS A 1 113 ? 12.897 2.792 0.229 1.00 84.19 113 LYS A N 1
ATOM 882 C CA . LYS A 1 113 ? 13.187 4.171 0.647 1.00 84.19 113 LYS A CA 1
ATOM 883 C C . LYS A 1 113 ? 12.190 4.664 1.697 1.00 84.19 113 LYS A C 1
ATOM 885 O O . LYS A 1 113 ? 12.564 5.420 2.582 1.00 84.19 113 LYS A O 1
ATOM 890 N N . TRP A 1 114 ? 10.932 4.256 1.587 1.00 82.69 114 TRP A N 1
ATOM 891 C CA . TRP A 1 114 ? 9.871 4.590 2.532 1.00 82.69 114 TRP A CA 1
ATOM 892 C C . TRP A 1 114 ? 9.853 3.713 3.793 1.00 82.69 114 TRP A C 1
ATOM 894 O O . TRP A 1 114 ? 9.004 3.926 4.655 1.00 82.69 114 TRP A O 1
ATOM 904 N N . GLY A 1 115 ? 10.754 2.733 3.908 1.00 82.06 115 GLY A N 1
ATOM 905 C CA . GLY A 1 115 ? 10.820 1.812 5.044 1.00 82.06 115 GLY A CA 1
ATOM 906 C C . GLY A 1 115 ? 9.650 0.827 5.112 1.00 82.06 115 GLY A C 1
ATOM 907 O O . GLY A 1 115 ? 9.354 0.306 6.183 1.00 82.06 115 GLY A O 1
ATOM 908 N N . LEU A 1 116 ? 8.951 0.594 3.995 1.00 82.88 116 LEU A N 1
ATOM 909 C CA . LEU A 1 116 ? 7.799 -0.311 3.931 1.00 82.88 116 LEU A CA 1
ATOM 910 C C . LEU A 1 116 ? 8.195 -1.757 3.626 1.00 82.88 116 LEU A C 1
ATOM 912 O O . LEU A 1 116 ? 7.459 -2.668 3.997 1.00 82.88 116 LEU A O 1
ATOM 916 N N . ILE A 1 117 ? 9.332 -1.974 2.962 1.00 82.38 117 ILE A N 1
ATOM 917 C CA . ILE A 1 117 ? 9.891 -3.310 2.714 1.00 82.38 117 ILE A CA 1
ATOM 918 C C . ILE A 1 117 ? 11.405 -3.314 3.005 1.00 82.38 117 ILE A C 1
ATOM 920 O O . ILE A 1 117 ? 12.027 -2.254 2.899 1.00 82.38 117 ILE A O 1
ATOM 924 N N . PRO A 1 118 ? 12.003 -4.466 3.370 1.00 77.31 118 PRO A N 1
ATOM 925 C CA . PRO A 1 118 ? 13.444 -4.575 3.626 1.00 77.31 118 PRO A CA 1
ATOM 926 C C . PRO A 1 118 ? 14.298 -4.321 2.376 1.00 77.31 118 PRO A C 1
ATOM 928 O O . PRO A 1 118 ? 13.845 -4.592 1.262 1.00 77.31 118 PRO A O 1
ATOM 931 N N . GLU A 1 119 ? 15.541 -3.859 2.558 1.00 74.75 119 GLU A N 1
ATOM 932 C CA . GLU A 1 119 ? 16.480 -3.565 1.458 1.00 74.75 119 GLU A CA 1
ATOM 933 C C . GLU A 1 119 ? 16.796 -4.812 0.610 1.00 74.75 119 GLU A C 1
ATOM 935 O O . GLU A 1 119 ? 16.952 -4.708 -0.603 1.00 74.75 119 GLU A O 1
ATOM 940 N N . GLU A 1 120 ? 16.801 -6.003 1.211 1.00 77.81 120 GLU A N 1
ATOM 941 C CA . GLU A 1 120 ? 17.018 -7.284 0.527 1.00 77.81 120 GLU A CA 1
ATOM 942 C C . GLU A 1 120 ? 15.865 -7.723 -0.397 1.00 77.81 120 GLU A C 1
ATOM 944 O O . GLU A 1 120 ? 16.005 -8.704 -1.124 1.00 77.81 120 GLU A O 1
ATOM 949 N N . ASN A 1 121 ? 14.734 -7.007 -0.377 1.00 65.12 121 ASN A N 1
ATOM 950 C CA . ASN A 1 121 ? 13.544 -7.288 -1.188 1.00 65.12 121 ASN A CA 1
ATOM 951 C C . ASN A 1 121 ? 13.267 -6.207 -2.254 1.00 65.12 121 ASN A C 1
ATOM 953 O O . ASN A 1 121 ? 12.157 -6.173 -2.808 1.00 65.12 121 ASN A O 1
ATOM 957 N N . ALA A 1 122 ? 14.240 -5.314 -2.478 1.00 62.09 122 ALA A N 1
ATOM 958 C CA . ALA A 1 122 ? 14.221 -4.288 -3.520 1.00 62.09 122 ALA A CA 1
ATOM 959 C C . ALA A 1 122 ? 14.211 -4.893 -4.927 1.00 62.09 122 ALA A C 1
ATOM 961 O O . ALA A 1 122 ? 14.877 -5.930 -5.144 1.00 62.09 122 ALA A O 1
#

Sequence (122 aa):
MSERNEKKIKELIKKLEELEGGVRLVRAELSKLIGEKGASLIREDEQQRANILFDIWKAGSVITQRELYKIASKHGMDNRGLGGFFVGKKPSLVKLADGKVALTEKAKENLVKWGLIPEENA

Foldseek 3Di:
DDPVVVVVVVVVVVVVVVVVVVVVVVLVVVCVVLDVLQPFPQDPVCVLVLQLLLVCVVVVQKAAPVVSCVSCVVSVHDPVVCVQQDDDPFHQWDADPVRMIGGDPVVVVVCCSRVNDPPVSD

Secondary structure (DSSP, 8-state):
--HHHHHHHHHHHHHHHHHHHHHHHHHHHHHHHT-GGGS--S-HHHHHHHHHHHHHHHTTSEEEHHHHHHHHHHTT--GGGGGGGS-SSS-SEEE-TTSEEEE-HHHHHHHHHTTSS-GGG-

Radius of gyration: 18.92 Å; chains: 1; bounding box: 48×25×51 Å